Protein AF-X1KWN0-F1 (afdb_monomer_lite)

Sequence (64 aa):
DAGFVSRSWSGDIDHLSWLIREAVQHKGFSLVDILQPCVTFNKKNTYRWYKERGLKEDETTPPG

pLDDT: mean 81.71, std 17.04, range [37.41, 95.75]

Organism: NCBI:txid412755

Radius of gyration: 13.24 Å; chains: 1; bounding box: 33×19×34 Å

Structure (mmCIF, N/CA/C/O backbone):
data_AF-X1KWN0-F1
#
_entry.id   AF-X1KWN0-F1
#
loop_
_atom_site.group_PDB
_atom_site.id
_atom_site.type_symbol
_atom_site.label_atom_id
_atom_site.label_alt_id
_atom_site.label_comp_id
_atom_site.label_asym_id
_atom_site.label_entity_id
_atom_site.label_seq_id
_atom_site.pdbx_PDB_ins_code
_atom_site.Cartn_x
_atom_site.Cartn_y
_atom_site.Cartn_z
_atom_site.occupancy
_atom_site.B_iso_or_equiv
_atom_site.auth_seq_id
_atom_site.auth_comp_id
_atom_site.auth_asym_id
_atom_site.auth_atom_id
_atom_site.pdbx_PDB_model_num
ATOM 1 N N . ASP A 1 1 ? -6.542 -5.743 22.995 1.00 52.12 1 ASP A N 1
ATOM 2 C CA . ASP A 1 1 ? -6.475 -5.268 21.606 1.00 52.12 1 ASP A CA 1
ATOM 3 C C . ASP A 1 1 ? -5.369 -5.948 20.842 1.00 52.12 1 ASP A C 1
ATOM 5 O O . ASP A 1 1 ? -4.230 -5.945 21.293 1.00 52.12 1 ASP A O 1
ATOM 9 N N . ALA A 1 2 ? -5.723 -6.539 19.705 1.00 69.62 2 ALA A N 1
ATOM 10 C CA . ALA A 1 2 ? -4.786 -6.868 18.642 1.00 69.62 2 ALA A CA 1
ATOM 11 C C . ALA A 1 2 ? -4.978 -5.807 17.547 1.00 69.62 2 ALA A C 1
ATOM 13 O O . ALA A 1 2 ? -6.118 -5.518 17.184 1.00 69.62 2 ALA A O 1
ATOM 14 N N . GLY A 1 3 ? -3.894 -5.175 17.091 1.00 86.12 3 GLY A N 1
ATOM 15 C CA . GLY A 1 3 ? -3.960 -4.183 16.013 1.00 86.12 3 GLY A CA 1
ATOM 16 C C . GLY A 1 3 ? -4.272 -4.828 14.662 1.00 86.12 3 GLY A C 1
ATOM 17 O O . GLY A 1 3 ? -4.034 -6.021 14.472 1.00 86.12 3 GLY A O 1
ATOM 18 N N . PHE A 1 4 ? -4.778 -4.043 13.715 1.00 90.62 4 PHE A N 1
ATOM 19 C CA . PHE A 1 4 ? -4.981 -4.490 12.338 1.00 90.62 4 PHE A CA 1
ATOM 20 C C . PHE A 1 4 ? -3.632 -4.559 11.618 1.00 90.62 4 PHE A C 1
ATOM 22 O O . PHE A 1 4 ? -2.945 -3.547 11.492 1.00 90.62 4 PHE A O 1
ATOM 29 N N . VAL A 1 5 ? -3.236 -5.739 11.143 1.00 92.75 5 VAL A N 1
ATOM 30 C CA . VAL A 1 5 ? -1.990 -5.925 10.389 1.00 92.75 5 VAL A CA 1
ATOM 31 C C . VAL A 1 5 ? -2.319 -6.613 9.079 1.00 92.75 5 VAL A C 1
ATOM 33 O O . VAL A 1 5 ? -2.906 -7.687 9.070 1.00 92.75 5 VAL A O 1
ATOM 36 N N . SER A 1 6 ? -1.935 -5.993 7.970 1.00 90.50 6 SER A N 1
ATOM 37 C CA . SER A 1 6 ? -2.154 -6.538 6.632 1.00 90.50 6 SER A CA 1
ATOM 38 C C . SER A 1 6 ? -0.982 -6.226 5.709 1.00 90.50 6 SER A C 1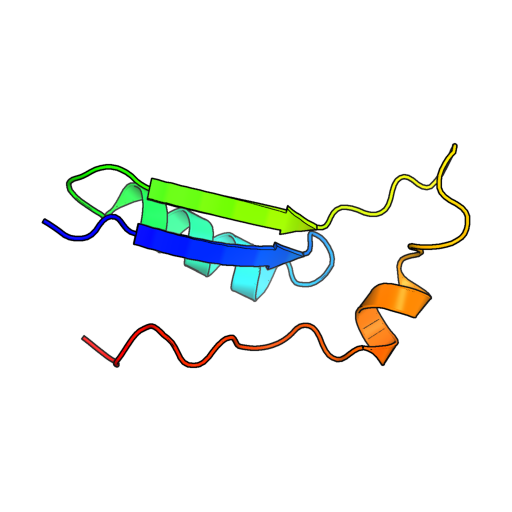
ATOM 40 O O . SER A 1 6 ? -0.171 -5.332 5.973 1.00 90.50 6 SER A O 1
ATOM 42 N N . ARG A 1 7 ? -0.890 -6.969 4.605 1.00 90.81 7 ARG A N 1
ATOM 43 C CA . ARG A 1 7 ? 0.113 -6.762 3.561 1.00 90.81 7 ARG A CA 1
ATOM 44 C C . ARG A 1 7 ? -0.526 -6.871 2.183 1.00 90.81 7 ARG A C 1
ATOM 46 O O . ARG A 1 7 ? -1.341 -7.752 1.934 1.00 90.81 7 ARG A O 1
ATOM 53 N N . SER A 1 8 ? -0.115 -5.995 1.275 1.00 89.69 8 SER A N 1
ATOM 54 C CA . SER A 1 8 ? -0.518 -6.018 -0.130 1.00 89.69 8 SER A CA 1
ATOM 55 C C . SER A 1 8 ? 0.602 -5.471 -1.014 1.00 89.69 8 SER A C 1
ATOM 57 O O . SER A 1 8 ? 1.722 -5.222 -0.565 1.00 89.69 8 SER A O 1
ATOM 59 N N . TRP A 1 9 ? 0.314 -5.280 -2.293 1.00 88.62 9 TRP A N 1
ATOM 60 C CA . TRP A 1 9 ? 1.207 -4.633 -3.239 1.00 88.62 9 TRP A CA 1
ATOM 61 C C . TRP A 1 9 ? 0.419 -3.660 -4.108 1.00 88.62 9 TRP A C 1
ATOM 63 O O . TRP A 1 9 ? -0.675 -3.955 -4.571 1.00 88.62 9 TRP A O 1
ATOM 73 N N . SER A 1 10 ? 1.035 -2.519 -4.400 1.00 90.25 10 SER A N 1
ATOM 74 C CA . SER A 1 10 ? 0.630 -1.518 -5.396 1.00 90.25 10 SER A CA 1
ATOM 75 C C . SER A 1 10 ? 0.192 -2.028 -6.786 1.00 90.25 10 SER A C 1
ATOM 77 O O . SER A 1 10 ? -0.319 -1.232 -7.565 1.00 90.25 10 SER A O 1
ATOM 79 N N . GLY A 1 11 ? 0.434 -3.293 -7.151 1.0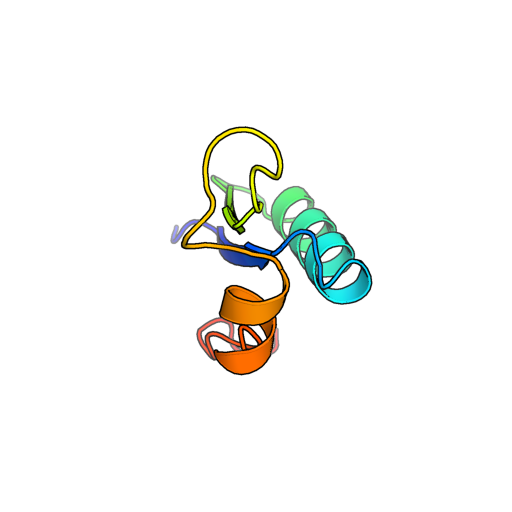0 87.69 11 GLY A N 1
ATOM 80 C CA . GLY A 1 11 ? -0.039 -3.898 -8.400 1.00 87.69 11 GLY A CA 1
ATOM 81 C C . GLY A 1 11 ? -1.456 -4.477 -8.317 1.00 87.69 11 GLY A C 1
ATOM 82 O O . GLY A 1 11 ? -2.078 -4.665 -9.359 1.00 87.69 11 GLY A O 1
ATOM 83 N N . ASP A 1 12 ? -1.960 -4.739 -7.108 1.00 88.00 12 ASP A N 1
ATOM 84 C CA . ASP A 1 12 ? -3.320 -5.221 -6.845 1.00 88.00 12 ASP A CA 1
ATOM 85 C C . ASP A 1 12 ? -4.155 -4.087 -6.238 1.00 88.00 12 ASP A C 1
ATOM 87 O O . ASP A 1 12 ? -4.333 -3.977 -5.024 1.00 88.00 12 ASP A O 1
ATOM 91 N N . ILE A 1 13 ? -4.582 -3.172 -7.112 1.00 90.62 13 ILE A N 1
ATOM 92 C CA . ILE A 1 13 ? -5.234 -1.914 -6.726 1.00 90.62 13 ILE A CA 1
ATOM 93 C C . ILE A 1 13 ? -6.544 -2.180 -5.981 1.00 90.62 13 ILE A C 1
ATOM 95 O O . ILE A 1 13 ? -6.801 -1.521 -4.973 1.00 90.62 13 ILE A O 1
ATOM 99 N N . ASP A 1 14 ? -7.344 -3.144 -6.438 1.00 90.81 14 ASP A N 1
ATOM 100 C CA . ASP A 1 14 ? -8.652 -3.440 -5.848 1.00 90.81 14 ASP A CA 1
ATOM 101 C C . ASP A 1 14 ? -8.491 -3.972 -4.418 1.00 90.81 14 ASP A C 1
ATOM 103 O O . ASP A 1 14 ? -9.105 -3.452 -3.482 1.00 90.81 14 ASP A O 1
ATOM 107 N N . HIS A 1 15 ? -7.588 -4.938 -4.222 1.00 89.69 15 HIS A N 1
ATOM 108 C CA . HIS A 1 15 ? -7.303 -5.501 -2.903 1.00 89.69 15 HIS A CA 1
ATOM 109 C C . HIS A 1 15 ? -6.649 -4.481 -1.963 1.00 89.69 15 HIS A C 1
ATOM 111 O O . HIS A 1 15 ? -7.039 -4.359 -0.802 1.00 89.69 15 HIS A O 1
ATOM 117 N N . LEU A 1 16 ? -5.675 -3.706 -2.454 1.00 91.88 16 LEU A N 1
ATOM 118 C CA . LEU A 1 16 ? -5.036 -2.653 -1.666 1.00 91.88 16 LEU A CA 1
ATOM 119 C C . LEU A 1 16 ? -6.045 -1.586 -1.218 1.00 91.88 16 LEU A C 1
ATOM 121 O O . LEU A 1 16 ? -6.007 -1.151 -0.069 1.00 91.88 16 LEU A O 1
ATOM 125 N N . SER A 1 17 ? -6.961 -1.184 -2.100 1.00 94.12 17 SER A N 1
ATOM 126 C CA . SER A 1 17 ? -7.996 -0.195 -1.774 1.00 94.12 17 SER A CA 1
ATOM 127 C C . SER A 1 17 ? -8.954 -0.716 -0.705 1.00 94.12 17 SER A C 1
ATOM 129 O O . SER A 1 17 ? -9.299 0.021 0.221 1.00 94.12 17 SER A O 1
ATOM 131 N N . TRP A 1 18 ? -9.347 -1.990 -0.800 1.00 93.75 18 TRP A N 1
ATOM 132 C CA . TRP A 1 18 ? -10.158 -2.646 0.222 1.00 93.75 18 TRP A CA 1
ATOM 133 C C . TRP A 1 18 ? -9.430 -2.700 1.574 1.00 93.75 18 TRP A C 1
ATOM 135 O O . TRP A 1 18 ? -9.974 -2.234 2.572 1.00 93.75 18 TRP A O 1
ATOM 145 N N . LEU A 1 19 ? -8.168 -3.139 1.604 1.00 93.56 19 LEU A N 1
ATOM 146 C CA . LEU A 1 19 ? -7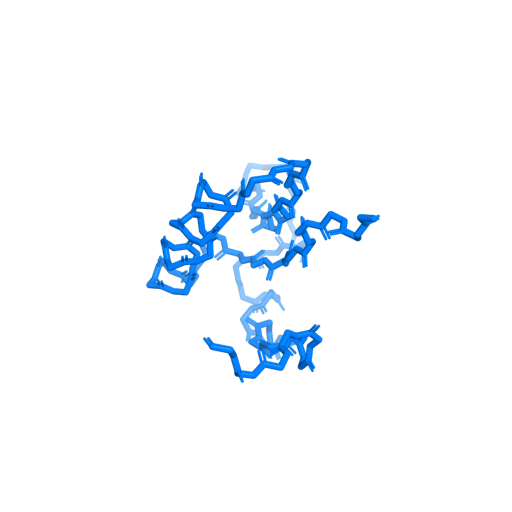.378 -3.205 2.839 1.00 93.56 19 LEU A CA 1
ATOM 147 C C . LEU A 1 19 ? -7.187 -1.845 3.506 1.00 93.56 19 LEU A C 1
ATOM 149 O O . LEU A 1 19 ? -7.308 -1.738 4.723 1.00 93.56 19 LEU A O 1
ATOM 153 N N . ILE A 1 20 ? -6.904 -0.796 2.729 1.00 94.38 20 ILE A N 1
ATOM 154 C CA . ILE A 1 20 ? -6.783 0.565 3.268 1.00 94.38 20 ILE A CA 1
ATOM 155 C C . ILE A 1 20 ? -8.112 1.001 3.894 1.00 94.38 20 ILE A C 1
ATOM 157 O O . ILE A 1 20 ? -8.121 1.590 4.975 1.00 94.38 20 ILE A O 1
ATOM 161 N N . ARG A 1 21 ? -9.240 0.689 3.250 1.00 95.75 21 ARG A N 1
ATOM 162 C CA . ARG A 1 21 ? -10.569 1.001 3.778 1.00 95.75 21 ARG A CA 1
ATOM 163 C C . ARG A 1 21 ? -10.852 0.271 5.098 1.00 95.75 21 ARG A C 1
ATOM 165 O O . ARG A 1 21 ? -11.410 0.889 6.006 1.00 95.75 21 ARG A O 1
ATOM 172 N N . GLU A 1 22 ? -10.478 -0.997 5.222 1.00 94.44 22 GLU A N 1
ATOM 173 C CA . GLU A 1 22 ? -10.651 -1.762 6.465 1.00 94.44 22 GLU A CA 1
ATOM 174 C C . GLU A 1 22 ? -9.702 -1.273 7.571 1.00 94.44 22 GLU A C 1
ATOM 176 O O . GLU A 1 22 ? -10.125 -1.055 8.707 1.00 94.44 22 GLU A O 1
ATOM 181 N N . ALA A 1 23 ? -8.449 -0.964 7.225 1.00 93.56 23 ALA A N 1
ATOM 182 C CA . ALA A 1 23 ? -7.462 -0.402 8.146 1.00 93.56 23 ALA A CA 1
ATOM 183 C C . ALA A 1 23 ? -7.907 0.935 8.758 1.00 93.56 23 ALA A C 1
ATOM 185 O O . ALA A 1 23 ? -7.638 1.190 9.931 1.00 93.56 23 ALA A O 1
ATOM 186 N N . VAL A 1 24 ? -8.578 1.785 7.970 1.00 94.94 24 VAL A N 1
ATOM 187 C CA . VAL A 1 24 ? -9.128 3.076 8.420 1.00 94.94 24 VAL A CA 1
ATOM 188 C C . VAL A 1 24 ? -10.356 2.893 9.316 1.00 94.94 24 VAL A C 1
ATOM 190 O O . VAL A 1 24 ? -10.568 3.687 10.230 1.00 94.94 24 VAL A O 1
ATOM 193 N N . GLN A 1 25 ? -11.172 1.864 9.071 1.00 94.81 25 GLN A N 1
ATOM 194 C CA . GLN A 1 25 ? -12.344 1.557 9.900 1.00 94.81 25 GLN A CA 1
ATOM 195 C C . GLN A 1 25 ? -11.966 0.929 11.249 1.00 94.81 25 GLN A C 1
ATOM 197 O O . GLN A 1 25 ? -12.723 1.050 12.217 1.00 94.81 25 GLN A O 1
ATOM 202 N N . HIS A 1 26 ? -10.807 0.273 11.329 1.00 93.25 26 HIS A N 1
ATOM 203 C CA . HIS A 1 26 ? -10.319 -0.330 12.559 1.00 93.25 26 HIS A CA 1
ATOM 204 C C . HIS A 1 26 ? -10.108 0.722 13.661 1.00 93.25 26 HIS A C 1
ATOM 206 O O . HIS A 1 26 ? -9.374 1.698 13.510 1.00 93.25 26 HIS A O 1
ATOM 212 N N . LYS A 1 27 ? -10.745 0.501 14.815 1.00 91.94 27 LYS A N 1
ATOM 213 C CA . LYS A 1 27 ? -10.596 1.350 16.002 1.00 91.94 27 LYS A CA 1
ATOM 214 C C . LYS A 1 27 ? -9.381 0.903 16.802 1.00 91.94 27 LYS A C 1
ATOM 216 O O . LYS A 1 27 ? -9.508 0.148 17.759 1.00 91.94 27 LYS A O 1
ATOM 221 N N . GLY A 1 28 ? -8.210 1.368 16.396 1.00 91.06 28 GLY A N 1
ATOM 222 C CA . GLY A 1 28 ? -6.956 0.991 17.029 1.00 91.06 28 GLY A CA 1
ATOM 223 C C . GLY A 1 28 ? -5.767 1.281 16.130 1.00 91.06 28 GLY A C 1
ATOM 224 O O . GLY A 1 28 ? -5.865 2.035 15.165 1.00 91.06 28 GLY A O 1
ATOM 225 N N . PHE A 1 29 ? -4.627 0.687 16.460 1.00 93.31 29 PHE A N 1
ATOM 226 C CA . PHE A 1 29 ? -3.447 0.778 15.612 1.00 93.31 29 PHE A CA 1
ATOM 227 C C . PHE A 1 29 ? -3.594 -0.131 14.387 1.00 93.31 29 PHE A C 1
ATOM 229 O O . PHE A 1 29 ? -3.879 -1.321 14.533 1.00 93.31 29 PHE A O 1
ATOM 236 N N . SER A 1 30 ? -3.329 0.427 13.206 1.00 94.75 30 SER A N 1
ATOM 237 C CA . SER A 1 30 ? -3.373 -0.287 11.930 1.00 94.75 30 SER A CA 1
ATOM 238 C C . SER A 1 30 ? -2.038 -0.172 11.193 1.00 94.75 30 SER A C 1
ATOM 240 O O . SER A 1 30 ? -1.511 0.928 11.023 1.00 94.75 30 SER A O 1
ATOM 242 N N . LEU A 1 31 ? -1.517 -1.299 10.706 1.00 93.25 31 LEU A N 1
ATOM 243 C CA . LEU A 1 31 ? -0.346 -1.400 9.840 1.00 93.25 31 LEU A CA 1
ATOM 244 C C . LEU A 1 31 ? -0.734 -2.073 8.519 1.00 93.25 31 LEU A C 1
ATOM 246 O O . LEU A 1 31 ? -1.211 -3.206 8.500 1.00 93.25 31 LEU A O 1
ATOM 250 N N . VAL A 1 32 ? -0.476 -1.381 7.410 1.00 92.88 32 VAL 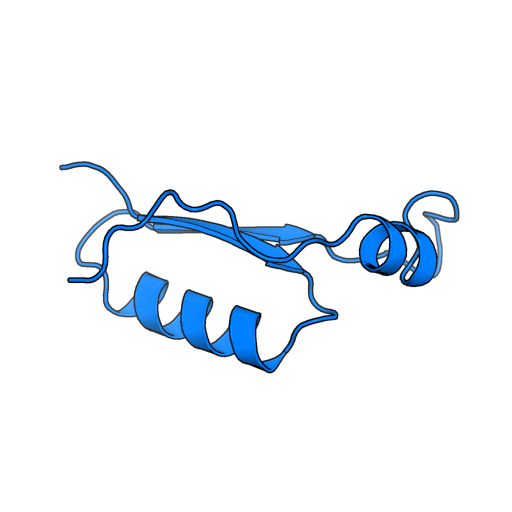A N 1
ATOM 251 C CA . VAL A 1 32 ? -0.628 -1.916 6.052 1.00 92.88 32 VAL A CA 1
ATOM 252 C C . VAL A 1 32 ? 0.734 -1.859 5.369 1.00 92.88 32 VAL A C 1
ATOM 254 O O . VAL A 1 32 ? 1.228 -0.778 5.053 1.00 92.88 32 VAL A O 1
ATOM 257 N N . ASP A 1 33 ? 1.361 -3.015 5.166 1.00 93.31 33 ASP A N 1
ATOM 258 C CA . ASP A 1 33 ? 2.632 -3.121 4.448 1.00 93.31 33 ASP A CA 1
ATOM 259 C C . ASP A 1 33 ? 2.375 -3.218 2.938 1.00 93.31 33 ASP A C 1
ATOM 261 O O . ASP A 1 33 ? 1.765 -4.176 2.458 1.00 93.31 33 ASP A O 1
ATOM 265 N N . ILE A 1 34 ? 2.816 -2.212 2.181 1.00 92.25 34 ILE A N 1
ATOM 266 C CA . ILE A 1 34 ? 2.591 -2.118 0.736 1.00 92.25 34 ILE A CA 1
ATOM 267 C C . ILE A 1 34 ? 3.916 -2.353 0.026 1.00 92.25 34 ILE A C 1
ATOM 269 O O . ILE A 1 34 ? 4.764 -1.464 -0.079 1.00 92.25 34 ILE A O 1
ATOM 273 N N . LEU A 1 35 ? 4.076 -3.547 -0.532 1.00 90.56 35 LEU A N 1
ATOM 274 C CA . LEU A 1 35 ? 5.215 -3.851 -1.384 1.00 90.56 35 LEU A CA 1
ATOM 275 C C . LEU A 1 35 ? 5.090 -3.006 -2.652 1.00 90.56 35 LEU A C 1
ATOM 277 O O . LEU A 1 35 ? 4.091 -3.100 -3.352 1.00 90.56 35 LEU A O 1
ATOM 281 N N . GLN A 1 36 ? 6.068 -2.145 -2.936 1.00 89.94 36 GLN A N 1
ATOM 282 C CA . GLN A 1 36 ? 6.032 -1.234 -4.080 1.00 89.94 36 GLN A CA 1
ATOM 283 C C . GLN A 1 36 ? 7.341 -1.334 -4.878 1.00 89.94 36 GLN A C 1
ATOM 285 O O . GLN A 1 36 ? 8.411 -0.984 -4.375 1.00 89.94 36 GLN A O 1
ATOM 290 N N . PRO A 1 37 ? 7.302 -1.810 -6.133 1.00 89.81 37 PRO A N 1
ATOM 291 C CA . PRO A 1 37 ? 8.496 -1.939 -6.960 1.00 89.81 37 PRO A CA 1
ATOM 292 C C . PRO A 1 37 ? 9.046 -0.563 -7.361 1.00 89.81 37 PRO A C 1
ATOM 294 O O . PRO A 1 37 ? 8.406 0.197 -8.091 1.00 89.81 37 PRO A O 1
ATOM 297 N N . CYS A 1 38 ? 10.269 -0.255 -6.926 1.00 90.62 38 CYS A N 1
ATOM 298 C CA . CYS A 1 38 ? 11.013 0.928 -7.360 1.00 90.62 38 CYS A CA 1
ATOM 299 C C . CYS A 1 38 ? 11.655 0.678 -8.733 1.00 90.62 38 CYS A C 1
ATOM 301 O O . CYS A 1 38 ? 12.715 0.056 -8.833 1.00 90.62 38 CYS A O 1
ATOM 303 N N . VAL A 1 39 ? 11.031 1.200 -9.792 1.00 89.19 39 VAL A N 1
ATOM 304 C CA . VAL A 1 39 ? 11.456 0.975 -11.186 1.00 89.19 39 VAL A CA 1
ATOM 305 C C . VAL A 1 39 ? 12.850 1.520 -11.503 1.00 89.19 39 VAL A C 1
ATOM 307 O O . VAL A 1 39 ? 13.530 0.991 -12.383 1.00 89.19 39 VAL A O 1
ATOM 310 N N . THR A 1 40 ? 13.303 2.548 -10.784 1.00 92.56 40 THR A N 1
ATOM 311 C CA . THR A 1 40 ? 14.582 3.219 -11.045 1.00 92.56 40 THR A CA 1
ATOM 312 C C . THR A 1 40 ? 15.759 2.412 -10.509 1.00 92.56 40 THR A C 1
ATOM 314 O O . THR A 1 40 ? 16.660 2.073 -11.276 1.00 92.56 40 THR A O 1
ATOM 317 N N . PHE A 1 41 ? 15.728 2.043 -9.226 1.00 90.56 41 PHE A N 1
ATOM 318 C CA . PHE A 1 41 ? 16.897 1.507 -8.521 1.00 90.56 41 PHE A CA 1
ATOM 319 C C . PHE A 1 41 ? 16.806 0.008 -8.215 1.00 90.56 41 PHE A C 1
ATOM 321 O O . PHE A 1 41 ? 17.823 -0.683 -8.242 1.00 90.56 41 PHE A O 1
ATOM 328 N N . ASN A 1 42 ? 15.608 -0.534 -7.967 1.00 87.75 42 ASN A N 1
ATOM 329 C CA . ASN A 1 42 ? 15.451 -1.938 -7.591 1.00 87.75 42 ASN A CA 1
ATOM 330 C C . ASN A 1 42 ? 15.091 -2.804 -8.807 1.00 87.75 42 ASN A C 1
ATOM 332 O O . ASN A 1 42 ? 13.926 -2.994 -9.146 1.00 87.75 42 ASN A O 1
ATOM 336 N N . LYS A 1 43 ? 16.118 -3.360 -9.461 1.00 87.12 43 LYS A N 1
ATOM 337 C CA . LYS A 1 43 ? 15.962 -4.235 -10.639 1.00 87.12 43 LYS A CA 1
ATOM 338 C C . LYS A 1 43 ? 15.698 -5.707 -10.298 1.00 87.12 43 LYS A C 1
ATOM 340 O O . LYS A 1 43 ? 15.497 -6.503 -11.208 1.00 87.12 43 LYS A O 1
ATOM 345 N N . LYS A 1 44 ? 15.710 -6.077 -9.011 1.00 86.56 44 LYS A N 1
ATOM 346 C CA . LYS A 1 44 ? 15.457 -7.453 -8.548 1.00 86.56 44 LYS A CA 1
ATOM 347 C C . LYS A 1 44 ? 13.982 -7.654 -8.201 1.00 86.56 44 LYS A C 1
ATOM 349 O O . LYS A 1 44 ? 13.339 -8.537 -8.760 1.00 86.56 44 LYS A O 1
ATOM 354 N N . ASN A 1 45 ? 13.427 -6.781 -7.361 1.00 83.81 45 ASN A N 1
ATOM 355 C CA . ASN A 1 45 ? 12.029 -6.847 -6.928 1.00 83.81 45 ASN A CA 1
ATOM 356 C C . ASN A 1 45 ? 11.144 -6.052 -7.896 1.00 83.81 45 ASN A C 1
ATOM 358 O O . ASN A 1 45 ? 10.634 -4.976 -7.586 1.00 83.81 45 ASN A O 1
ATOM 362 N N . THR A 1 46 ? 11.050 -6.553 -9.125 1.00 85.56 46 THR A N 1
ATOM 363 C CA . THR A 1 46 ? 10.270 -5.925 -10.197 1.00 85.56 46 THR A CA 1
ATOM 364 C C . THR A 1 46 ? 8.789 -6.272 -10.088 1.00 85.56 46 THR A C 1
ATOM 366 O O . THR A 1 46 ? 8.407 -7.208 -9.387 1.00 85.56 46 THR A O 1
ATOM 369 N N . TYR A 1 47 ? 7.949 -5.575 -10.860 1.00 84.31 47 TYR A N 1
ATOM 370 C CA . TYR A 1 47 ? 6.540 -5.948 -10.999 1.00 84.31 47 TYR A CA 1
ATOM 371 C C . TYR A 1 47 ? 6.374 -7.422 -11.380 1.00 84.31 47 TYR A C 1
ATOM 373 O O . TYR A 1 47 ? 5.571 -8.139 -10.804 1.00 84.31 47 TYR A O 1
ATOM 381 N N . ARG A 1 48 ? 7.171 -7.919 -12.324 1.00 84.56 48 ARG A N 1
ATOM 382 C CA . ARG A 1 48 ? 7.092 -9.321 -12.732 1.00 84.56 48 ARG A CA 1
ATOM 383 C C . ARG A 1 48 ? 7.411 -10.273 -11.575 1.00 84.56 48 ARG A C 1
ATOM 385 O O . ARG A 1 48 ? 6.652 -11.206 -11.341 1.00 84.56 48 ARG A O 1
ATOM 392 N N . TRP A 1 49 ? 8.476 -9.982 -10.827 1.00 84.12 49 TRP A N 1
ATOM 393 C CA . TRP A 1 49 ? 8.922 -10.797 -9.694 1.00 84.12 49 TRP A CA 1
ATOM 394 C C . TRP A 1 49 ? 7.839 -10.953 -8.628 1.00 84.12 49 TRP A C 1
ATOM 396 O O . TRP A 1 49 ? 7.587 -12.054 -8.145 1.00 84.12 49 TRP A O 1
ATOM 406 N N . TYR A 1 50 ? 7.175 -9.853 -8.279 1.00 81.88 50 TYR A N 1
ATOM 407 C CA . TYR A 1 50 ? 6.116 -9.895 -7.286 1.00 81.88 50 TYR A CA 1
ATOM 408 C C . TYR A 1 50 ? 4.846 -10.591 -7.833 1.00 81.88 50 TYR A C 1
ATOM 410 O O . TYR A 1 50 ? 4.157 -11.269 -7.074 1.00 81.88 50 TYR A O 1
ATOM 418 N N . LYS A 1 51 ? 4.543 -10.478 -9.143 1.00 78.06 51 LYS A N 1
ATOM 419 C CA . LYS A 1 51 ? 3.349 -11.096 -9.769 1.00 78.06 51 LYS A CA 1
ATOM 420 C C . LYS A 1 51 ? 3.469 -12.614 -9.823 1.00 78.06 51 LYS A C 1
ATOM 422 O O . LYS A 1 51 ? 2.511 -13.320 -9.540 1.00 78.06 51 LYS A O 1
ATOM 427 N N . GLU A 1 52 ? 4.657 -13.101 -10.169 1.00 81.88 52 GLU A N 1
ATOM 428 C CA . GLU A 1 52 ? 4.971 -14.532 -10.245 1.00 81.88 52 GLU A CA 1
ATOM 429 C C . GLU A 1 52 ? 4.970 -15.204 -8.869 1.00 81.88 52 GLU A C 1
ATOM 431 O O . GLU A 1 52 ? 4.678 -16.390 -8.764 1.00 81.88 52 GLU A O 1
ATOM 436 N N . ARG A 1 53 ? 5.255 -14.446 -7.806 1.00 78.88 53 ARG A N 1
ATOM 437 C CA . ARG A 1 53 ? 5.240 -14.946 -6.425 1.00 78.88 53 ARG A CA 1
ATOM 438 C C . ARG A 1 53 ? 3.859 -14.975 -5.788 1.00 78.88 53 ARG A C 1
ATOM 440 O O . ARG A 1 53 ? 3.770 -15.306 -4.613 1.00 78.88 53 ARG A O 1
ATOM 447 N N . GLY A 1 54 ? 2.817 -14.649 -6.553 1.00 63.09 54 GLY A N 1
ATOM 448 C CA . GLY A 1 54 ? 1.438 -14.827 -6.122 1.00 63.09 54 GLY A CA 1
ATOM 449 C C . GLY A 1 54 ? 1.152 -14.125 -4.805 1.00 63.09 54 GLY A C 1
ATOM 450 O O . GLY A 1 54 ? 0.577 -14.743 -3.923 1.00 63.09 54 GLY A O 1
ATOM 451 N N . LEU A 1 55 ? 1.574 -12.861 -4.654 1.00 62.69 55 LEU A N 1
ATOM 452 C CA . LEU A 1 55 ? 1.143 -12.031 -3.527 1.00 62.69 55 LEU A CA 1
ATOM 453 C C . LEU A 1 55 ? -0.369 -11.780 -3.633 1.00 62.69 55 LEU A C 1
ATOM 455 O O . LEU A 1 55 ? -0.805 -10.731 -4.098 1.00 62.69 55 LEU A O 1
ATOM 459 N N . LYS A 1 56 ? -1.138 -12.791 -3.238 1.00 52.56 56 LYS A N 1
ATOM 460 C CA . LYS A 1 56 ? -2.545 -12.776 -2.876 1.00 52.56 56 LYS A CA 1
ATOM 461 C C . LYS A 1 56 ? -2.691 -13.686 -1.655 1.00 52.56 56 LYS A C 1
ATOM 463 O O . LYS A 1 56 ? -2.265 -14.833 -1.699 1.00 52.56 56 LYS A O 1
ATOM 468 N N . GLU A 1 57 ? -3.262 -13.082 -0.616 1.00 48.03 57 GLU A N 1
ATOM 469 C CA . GLU A 1 57 ? -3.705 -13.621 0.678 1.00 48.03 57 GLU A CA 1
ATOM 470 C C . GLU A 1 57 ? -2.640 -14.172 1.642 1.00 48.03 57 GLU A C 1
ATOM 472 O O . GLU A 1 57 ? -2.060 -15.238 1.470 1.00 48.03 57 GLU A O 1
ATOM 477 N N . ASP A 1 58 ? -2.455 -13.430 2.738 1.00 39.78 58 ASP A N 1
ATOM 478 C CA . ASP A 1 58 ? -2.239 -14.032 4.050 1.00 39.78 58 ASP A CA 1
ATOM 479 C C . ASP A 1 58 ? -3.648 -14.269 4.639 1.00 39.78 58 ASP A C 1
ATOM 481 O O . ASP A 1 58 ? -4.398 -13.312 4.845 1.00 39.78 58 ASP A O 1
ATOM 485 N N . GLU A 1 59 ? -4.034 -15.535 4.836 1.00 44.25 59 GLU A N 1
ATOM 486 C CA . GLU A 1 59 ? -5.314 -16.016 5.403 1.00 44.25 59 GLU A CA 1
ATOM 487 C C . GLU A 1 59 ? -5.494 -15.658 6.900 1.00 44.25 59 GLU A C 1
ATOM 489 O O . GLU A 1 59 ? -6.080 -16.413 7.675 1.00 44.25 59 GLU A O 1
ATOM 494 N N . THR A 1 60 ? -4.978 -14.521 7.368 1.00 43.81 60 THR A N 1
ATOM 495 C CA . THR A 1 60 ? -4.927 -14.200 8.806 1.00 43.81 60 THR A CA 1
ATOM 496 C C . THR A 1 60 ? -5.972 -13.203 9.294 1.00 43.81 60 THR A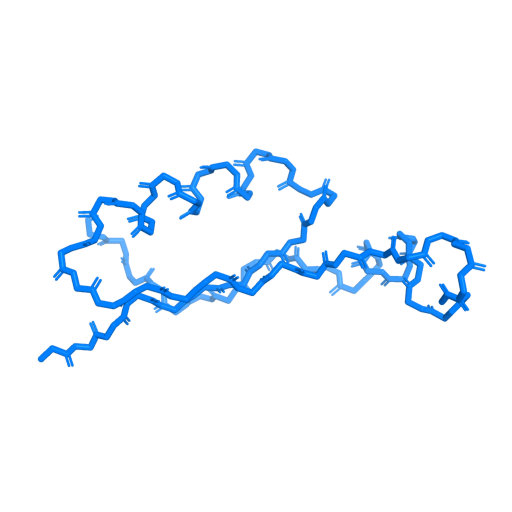 C 1
ATOM 498 O O . THR A 1 60 ? -5.916 -12.789 10.451 1.00 43.81 60 THR A O 1
ATOM 501 N N . THR A 1 61 ? -7.002 -12.897 8.499 1.00 48.53 61 THR A N 1
ATOM 502 C CA . THR A 1 61 ? -8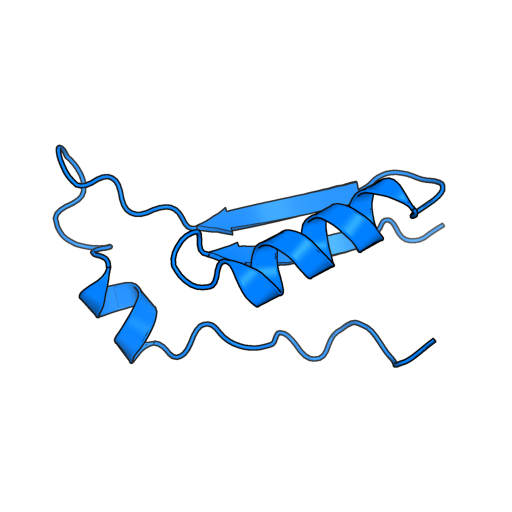.189 -12.197 9.027 1.00 48.53 61 THR A CA 1
ATOM 503 C C . THR A 1 61 ? -9.429 -13.071 8.828 1.00 48.53 61 THR A C 1
ATOM 505 O O . THR A 1 61 ? -9.853 -13.243 7.686 1.00 48.53 61 THR A O 1
ATOM 508 N N . PRO A 1 62 ? -10.005 -13.677 9.889 1.00 40.06 62 PRO A N 1
ATOM 509 C CA . PRO A 1 62 ? -11.248 -14.427 9.750 1.00 40.06 62 PRO A CA 1
ATOM 510 C C . PRO A 1 62 ? -12.364 -13.498 9.241 1.00 40.06 62 PRO A C 1
ATOM 512 O O . PRO A 1 62 ? -12.339 -12.306 9.561 1.00 40.06 62 PRO A O 1
ATOM 515 N N . PRO A 1 63 ? -13.339 -14.017 8.468 1.00 46.59 63 PRO A N 1
ATOM 516 C CA . PRO A 1 63 ? -14.465 -13.222 8.002 1.00 46.59 63 PRO A CA 1
ATOM 517 C C . PRO A 1 63 ? -15.287 -12.795 9.222 1.00 46.59 63 PRO A C 1
ATOM 519 O O . PRO A 1 63 ? -15.873 -13.635 9.908 1.00 46.59 63 PRO A O 1
ATOM 522 N N . GLY A 1 64 ? -15.263 -11.497 9.512 1.00 37.41 64 GLY A N 1
ATOM 523 C CA . GLY A 1 64 ? -16.125 -10.830 10.485 1.00 37.41 64 GLY A CA 1
ATOM 524 C C . GLY A 1 64 ? -17.102 -9.925 9.765 1.00 37.41 64 GLY A C 1
ATOM 525 O O . GLY A 1 64 ? -16.635 -9.180 8.877 1.00 37.41 64 GLY A O 1
#

InterPro domains:
  IPR029061 Thiamin diphosphate-binding fold [SSF52518] (2-60)
  IPR032686 2-oxoacid:ferredoxin oxidoreductase subunit beta, C-terminal [PF12367] (38-56)
  IPR051457 2-oxoacid:ferredoxin oxidoreductase [PTHR48084] (2-57)

Secondary structure (DSSP, 8-state):
-PPEEEEEETT-HHHHHHHHHHHHHSSS-EEEEEE---TTT-SSS-HHHHHHTT------S---

Foldseek 3Di:
DDAAEEEDEPVCVVVLVVSVVVNVVDPDHHYYHYDYDDPPPDPPCDPVNVVVVPPDDPPPDDDD